Protein AF-B1L529-F1 (afdb_monomer)

Solvent-accessible surface area (backbone atoms only — not comparable to full-atom values): 4258 Å² total; per-residue (Å²): 141,85,76,86,89,76,71,55,43,83,44,55,41,81,85,79,61,50,80,42,82,39,59,63,86,65,48,70,73,41,78,46,75,33,93,86,77,72,48,52,25,22,32,36,73,56,96,87,39,84,43,63,42,74,42,76,69,72,71,94,67,88,67,131

Organism: Korarchaeum cryptofilum (strain OPF8) (NCBI:txid374847)

Secondary structure (DSSP, 8-state):
-------EEEEE-TTT--EEEEETTPPTT-EEE-TTT--EEEEEEETTEEEEEE-----S-S--

Foldseek 3Di:
DDDDDFPWDWAADPPPRDIDTHGPPADFQDWDADPPPRFIWTWHDDPNDTYIDGPPPPPPPPDD

Structure (mmCIF, N/CA/C/O backbone):
data_AF-B1L529-F1
#
_entry.id   AF-B1L529-F1
#
loop_
_atom_site.group_PDB
_atom_site.id
_atom_site.type_symbol
_atom_site.label_atom_id
_atom_site.label_alt_id
_atom_site.label_comp_id
_atom_site.label_asym_id
_atom_site.label_entity_id
_atom_site.label_seq_id
_atom_site.pdbx_PDB_ins_code
_atom_site.Cartn_x
_atom_site.Cartn_y
_atom_site.Cartn_z
_atom_site.occupancy
_atom_site.B_iso_or_equiv
_atom_site.auth_seq_id
_atom_site.auth_comp_id
_atom_site.auth_asym_id
_atom_site.auth_atom_id
_atom_site.pdbx_PDB_model_num
ATOM 1 N N . MET A 1 1 ? -11.712 -23.010 15.149 1.00 47.72 1 MET A N 1
ATOM 2 C CA . MET A 1 1 ? -11.153 -23.352 1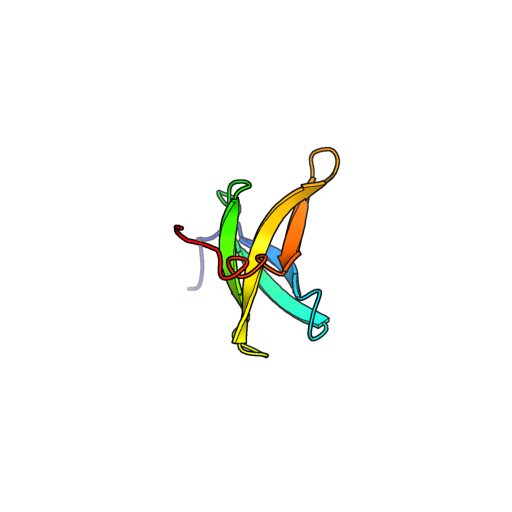3.825 1.00 47.72 1 MET A CA 1
ATOM 3 C C . MET A 1 1 ? -11.999 -22.571 12.831 1.00 47.72 1 MET A C 1
ATOM 5 O O . MET A 1 1 ? -13.162 -22.907 12.723 1.00 47.72 1 MET A O 1
ATOM 9 N N . PHE A 1 2 ? -11.646 -21.466 12.195 1.00 43.47 2 PHE A N 1
ATOM 10 C CA . PHE A 1 2 ? -10.444 -20.684 11.881 1.00 43.47 2 PHE A CA 1
ATOM 11 C C . PHE A 1 2 ? -11.003 -19.242 11.688 1.00 43.47 2 PHE A C 1
ATOM 13 O O . PHE A 1 2 ? -12.179 -19.116 11.373 1.00 43.47 2 PHE A O 1
ATOM 20 N N . ALA A 1 3 ? -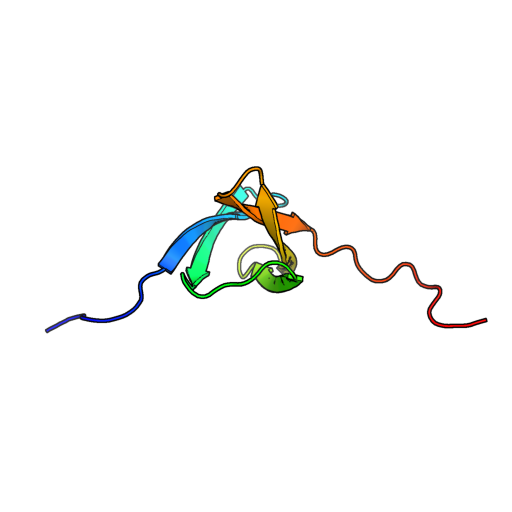10.350 -18.110 11.888 1.00 52.53 3 ALA A N 1
ATOM 21 C CA . ALA A 1 3 ? -8.970 -17.758 12.106 1.00 52.53 3 ALA A CA 1
ATOM 22 C C . ALA A 1 3 ? -8.988 -16.535 13.042 1.00 52.53 3 ALA A C 1
ATOM 24 O O . ALA A 1 3 ? -9.740 -15.588 12.824 1.00 52.53 3 ALA A O 1
ATOM 25 N N . SER A 1 4 ? -8.178 -16.553 14.097 1.00 59.94 4 SER A N 1
ATOM 26 C CA . SER A 1 4 ? -7.575 -15.290 14.513 1.00 59.94 4 SER A CA 1
ATOM 27 C C . SER A 1 4 ? -6.664 -14.830 13.363 1.00 59.94 4 SER A C 1
ATOM 29 O O . SER A 1 4 ? -6.197 -15.685 12.614 1.00 59.94 4 SER A O 1
ATOM 31 N N . LEU A 1 5 ? -6.320 -13.542 13.334 1.00 52.03 5 LEU A N 1
ATOM 32 C CA . LEU A 1 5 ? -5.068 -12.983 12.790 1.00 52.03 5 LEU A CA 1
ATOM 33 C C . LEU A 1 5 ? -5.164 -12.264 11.436 1.00 52.03 5 LEU A C 1
ATOM 35 O O . LEU A 1 5 ? -5.463 -12.863 10.410 1.00 52.03 5 LEU A O 1
ATOM 39 N N . GLY A 1 6 ? -4.787 -10.985 11.491 1.00 52.41 6 GLY A N 1
ATOM 40 C CA . GLY A 1 6 ? -4.577 -10.082 10.366 1.00 52.41 6 GLY A CA 1
ATOM 41 C C . GLY A 1 6 ? -5.572 -8.937 10.417 1.00 52.41 6 GLY A C 1
ATOM 42 O O . GLY A 1 6 ? -6.686 -9.073 9.922 1.00 52.41 6 GLY A O 1
ATOM 43 N N . ALA A 1 7 ? -5.216 -7.824 11.057 1.00 62.34 7 ALA A N 1
ATOM 44 C CA . ALA A 1 7 ? -5.910 -6.584 10.760 1.00 62.34 7 ALA A CA 1
ATOM 45 C C . ALA A 1 7 ? -5.458 -6.212 9.338 1.00 62.34 7 ALA A C 1
ATOM 47 O O . ALA A 1 7 ? -4.349 -5.772 9.110 1.00 62.34 7 ALA A O 1
ATOM 48 N N . ASN A 1 8 ? -6.261 -6.533 8.336 1.00 77.62 8 ASN A N 1
ATOM 49 C CA . ASN A 1 8 ? -5.962 -6.178 6.954 1.00 77.62 8 ASN A CA 1
ATOM 50 C C . ASN A 1 8 ? -7.058 -5.201 6.536 1.00 77.62 8 ASN A C 1
ATOM 52 O O . ASN A 1 8 ? -8.237 -5.460 6.797 1.00 77.62 8 ASN A O 1
ATOM 56 N N . MET A 1 9 ? -6.697 -4.068 5.938 1.00 86.19 9 MET A N 1
ATOM 57 C CA . MET A 1 9 ? -7.677 -3.183 5.319 1.00 86.19 9 MET A CA 1
ATOM 58 C C . MET A 1 9 ? -7.916 -3.582 3.861 1.00 86.19 9 MET A C 1
ATOM 60 O O . MET A 1 9 ? -7.023 -4.071 3.173 1.00 86.19 9 MET A O 1
ATOM 64 N N . GLU A 1 10 ? -9.131 -3.349 3.375 1.00 89.12 10 GLU A N 1
ATOM 65 C CA . GLU A 1 10 ? -9.466 -3.542 1.968 1.00 89.12 10 GLU A CA 1
ATOM 66 C C . GLU A 1 10 ? -9.246 -2.238 1.198 1.00 89.12 10 GLU A C 1
ATOM 68 O O . GLU A 1 10 ? -9.859 -1.210 1.499 1.00 89.12 10 GLU A O 1
ATOM 73 N N . ALA A 1 11 ? -8.412 -2.291 0.164 1.00 90.38 11 ALA A N 1
ATOM 74 C CA . ALA A 1 11 ? -8.202 -1.191 -0.769 1.00 90.38 11 ALA A CA 1
ATOM 75 C C . ALA A 1 11 ? -8.481 -1.650 -2.205 1.00 90.38 11 ALA A C 1
ATOM 77 O O . ALA A 1 11 ? -8.485 -2.842 -2.510 1.00 90.38 11 ALA A O 1
ATOM 78 N N . ARG A 1 12 ? -8.740 -0.709 -3.117 1.00 92.69 12 ARG A N 1
ATOM 79 C CA . ARG A 1 12 ? -8.946 -1.023 -4.539 1.00 92.69 12 ARG A CA 1
ATOM 80 C C . ARG A 1 12 ? -7.723 -0.648 -5.351 1.00 92.69 12 ARG A C 1
ATOM 82 O O . ARG A 1 12 ? -7.182 0.441 -5.180 1.00 92.69 12 ARG A O 1
ATOM 89 N N . CYS A 1 13 ? -7.345 -1.516 -6.283 1.00 93.69 13 CYS A N 1
ATOM 90 C CA . CYS A 1 13 ? -6.322 -1.201 -7.265 1.00 93.69 13 CYS A CA 1
ATOM 91 C C . CYS A 1 13 ? -6.812 -0.028 -8.129 1.00 93.69 13 CYS A C 1
ATOM 93 O O . CYS A 1 13 ? -7.840 -0.173 -8.799 1.00 93.69 13 CYS A O 1
ATOM 95 N N . PRO A 1 14 ? -6.083 1.098 -8.189 1.00 92.19 14 PRO A N 1
ATOM 96 C CA . PRO A 1 14 ? -6.446 2.223 -9.049 1.00 92.19 14 PRO A CA 1
ATOM 97 C C . PRO A 1 14 ? -6.292 1.911 -10.550 1.00 92.19 14 PRO A C 1
ATOM 99 O O . PRO A 1 14 ? -6.783 2.676 -11.374 1.00 92.19 14 PRO A O 1
ATOM 102 N N . ILE A 1 15 ? -5.641 0.795 -10.910 1.00 93.75 15 ILE A N 1
ATOM 103 C CA . ILE A 1 15 ? -5.355 0.399 -12.299 1.00 93.75 15 ILE A CA 1
ATOM 104 C C . ILE A 1 15 ? -6.446 -0.508 -12.873 1.00 93.75 15 ILE A C 1
ATOM 106 O O . ILE A 1 15 ? -6.997 -0.230 -13.933 1.00 93.75 15 ILE A O 1
ATOM 110 N N . CYS A 1 16 ? -6.769 -1.603 -12.179 1.00 95.31 16 CYS A N 1
ATOM 111 C CA . CYS A 1 16 ? -7.734 -2.600 -12.660 1.00 95.31 16 CYS A CA 1
ATOM 112 C C . CYS A 1 16 ? -9.051 -2.634 -11.872 1.00 95.31 16 CYS A C 1
ATOM 114 O O . CYS A 1 16 ? -10.003 -3.277 -12.308 1.00 95.31 16 CYS A O 1
ATOM 116 N N . GLY A 1 17 ? -9.124 -1.959 -10.720 1.00 93.94 17 GLY A N 1
ATOM 117 C CA . GLY A 1 17 ? -10.312 -1.928 -9.865 1.00 93.94 17 GLY A CA 1
ATOM 118 C C . GLY A 1 17 ? -10.501 -3.144 -8.951 1.00 93.94 17 GLY A C 1
ATOM 119 O O . GLY A 1 17 ? -11.469 -3.163 -8.191 1.00 93.94 17 GLY A O 1
ATOM 120 N N . SER A 1 18 ? -9.606 -4.136 -8.992 1.00 94.06 18 SER A N 1
ATOM 121 C CA . SER A 1 18 ? -9.654 -5.309 -8.108 1.00 94.06 18 SER A CA 1
ATOM 122 C C . SER A 1 18 ? -9.454 -4.928 -6.638 1.00 94.06 18 SER A C 1
ATOM 124 O O . SER A 1 18 ? -8.720 -3.989 -6.334 1.00 94.06 18 SER A O 1
ATOM 126 N N . THR A 1 19 ? -10.095 -5.655 -5.723 1.00 92.69 19 THR A N 1
ATOM 127 C CA . THR A 1 19 ? -9.884 -5.505 -4.274 1.00 92.69 19 THR A CA 1
ATOM 128 C C . THR A 1 19 ? -8.569 -6.168 -3.861 1.00 92.69 19 THR A C 1
ATOM 130 O O . THR A 1 19 ? -8.287 -7.282 -4.301 1.00 92.69 19 THR A O 1
ATOM 133 N N . LEU A 1 20 ? -7.782 -5.494 -3.021 1.00 90.31 20 LEU A N 1
ATOM 134 C CA . LEU A 1 20 ? -6.556 -6.001 -2.405 1.00 90.31 20 LEU A CA 1
ATOM 135 C C . LEU A 1 20 ? -6.661 -5.919 -0.887 1.00 90.31 20 LEU A C 1
ATOM 137 O O . LEU A 1 20 ? -7.218 -4.961 -0.346 1.00 90.31 20 LEU A O 1
ATOM 141 N N . GLU A 1 21 ? -6.069 -6.904 -0.224 1.00 90.31 21 GLU A N 1
ATOM 142 C CA . GLU A 1 21 ? -5.836 -6.887 1.215 1.00 90.31 21 GLU A CA 1
ATOM 143 C C . GLU A 1 21 ? -4.498 -6.195 1.485 1.00 90.31 21 GLU A C 1
ATOM 145 O O . GLU A 1 21 ? -3.444 -6.659 1.050 1.00 90.31 21 GLU A O 1
ATOM 150 N N . VAL A 1 22 ? -4.553 -5.064 2.181 1.00 88.88 22 VAL A N 1
ATOM 151 C CA . VAL A 1 22 ? -3.390 -4.279 2.604 1.00 88.88 22 VAL A CA 1
ATOM 152 C C . VAL A 1 22 ? -3.204 -4.493 4.108 1.00 88.88 22 VAL A C 1
ATOM 154 O O . VAL A 1 22 ? -4.191 -4.392 4.840 1.00 88.88 22 VAL A O 1
ATOM 157 N N . PRO A 1 23 ? -1.993 -4.796 4.602 1.00 88.44 23 PRO A N 1
ATOM 158 C CA . PRO A 1 23 ? -1.770 -4.961 6.039 1.00 88.44 23 PRO A CA 1
ATOM 159 C C . PRO A 1 23 ? -2.093 -3.665 6.804 1.00 88.44 23 PRO A C 1
ATOM 161 O O . PRO A 1 23 ? -1.854 -2.571 6.300 1.00 88.44 23 PRO A O 1
ATOM 164 N N . ASP A 1 24 ? -2.649 -3.754 8.015 1.00 86.50 24 ASP A N 1
ATOM 165 C CA . ASP A 1 24 ? -2.967 -2.569 8.832 1.00 86.50 24 ASP A CA 1
ATOM 166 C C . ASP A 1 24 ? -1.729 -1.798 9.293 1.00 86.50 24 ASP A C 1
ATOM 168 O O . ASP A 1 24 ? -1.799 -0.585 9.487 1.00 86.50 24 ASP A O 1
ATOM 172 N N . ASP A 1 25 ? -0.604 -2.498 9.435 1.00 88.12 25 ASP A N 1
ATOM 173 C CA . ASP A 1 25 ? 0.703 -1.918 9.754 1.00 88.12 25 ASP A CA 1
ATOM 174 C C . ASP A 1 25 ? 1.404 -1.322 8.513 1.00 88.12 25 ASP A C 1
ATOM 176 O O . ASP A 1 25 ? 2.541 -0.864 8.606 1.00 88.12 25 ASP A O 1
ATOM 180 N N . ALA A 1 26 ? 0.740 -1.306 7.345 1.00 89.44 26 ALA A N 1
ATOM 181 C CA . ALA A 1 26 ? 1.282 -0.709 6.127 1.00 89.44 26 ALA A CA 1
ATOM 182 C C . ALA A 1 26 ? 1.587 0.779 6.329 1.00 89.44 26 ALA A C 1
ATOM 184 O O . ALA A 1 26 ? 0.731 1.581 6.726 1.00 89.44 26 ALA A O 1
ATOM 185 N N . ILE A 1 27 ? 2.810 1.168 5.980 1.00 91.31 27 ILE A N 1
ATOM 186 C CA . ILE A 1 27 ? 3.279 2.550 6.080 1.00 91.31 27 ILE A CA 1
ATOM 187 C C . ILE A 1 27 ? 3.316 3.230 4.705 1.00 91.31 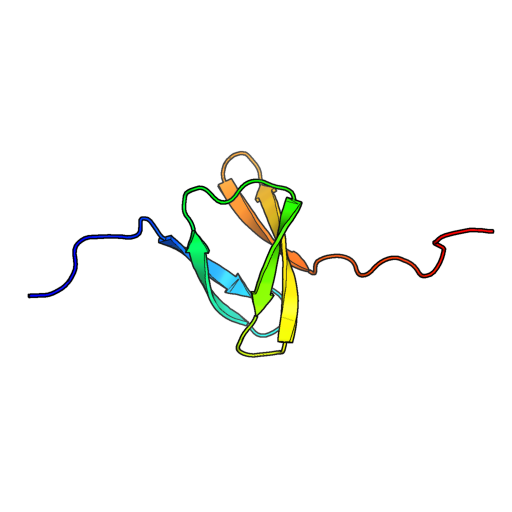27 ILE A C 1
ATOM 189 O O . ILE A 1 27 ? 3.555 2.574 3.691 1.00 91.31 27 ILE A O 1
ATOM 193 N N . PRO A 1 28 ? 3.128 4.561 4.634 1.00 92.31 28 PRO A N 1
ATOM 194 C CA . PRO A 1 28 ? 3.310 5.302 3.391 1.00 92.31 28 PRO A CA 1
ATOM 195 C C . PRO A 1 28 ? 4.704 5.067 2.784 1.00 92.31 28 PRO A C 1
ATOM 197 O O . PRO A 1 28 ? 5.710 5.193 3.481 1.00 92.31 28 PRO A O 1
ATOM 200 N N . GLY A 1 29 ? 4.756 4.761 1.488 1.00 91.69 29 GLY A N 1
ATOM 201 C CA . GLY A 1 29 ? 5.958 4.367 0.748 1.00 91.69 29 GLY A CA 1
ATOM 202 C C . GLY A 1 29 ? 6.151 2.853 0.614 1.00 91.69 29 GLY A C 1
ATOM 203 O O . GLY A 1 29 ? 7.026 2.423 -0.134 1.00 91.69 29 GLY A O 1
ATOM 204 N N . GLU A 1 30 ? 5.357 2.032 1.308 1.00 92.06 30 GLU A N 1
ATOM 205 C CA . GLU A 1 30 ? 5.379 0.580 1.121 1.00 92.06 30 GLU A CA 1
ATOM 206 C C . GLU A 1 30 ? 4.833 0.191 -0.260 1.00 92.06 30 GLU A C 1
ATOM 208 O O . GLU A 1 30 ? 3.890 0.802 -0.765 1.00 92.06 30 GLU A O 1
ATOM 213 N N . LEU A 1 31 ? 5.433 -0.831 -0.874 1.00 92.00 31 LEU A N 1
ATOM 214 C CA . LEU A 1 31 ? 5.075 -1.306 -2.206 1.00 92.00 31 LEU A CA 1
ATOM 215 C C . LEU A 1 31 ? 4.263 -2.601 -2.121 1.00 92.00 31 LEU A C 1
ATOM 217 O O . LEU A 1 31 ? 4.695 -3.572 -1.501 1.00 92.00 31 LEU A O 1
ATOM 221 N N . ILE A 1 32 ? 3.113 -2.622 -2.790 1.00 91.75 32 ILE A N 1
ATOM 222 C CA . ILE A 1 32 ? 2.161 -3.734 -2.824 1.00 91.75 32 ILE A CA 1
ATOM 223 C C . ILE A 1 32 ? 1.918 -4.132 -4.276 1.00 91.75 32 ILE A C 1
ATOM 225 O O . ILE A 1 32 ? 1.564 -3.303 -5.110 1.00 91.75 32 ILE A O 1
ATOM 229 N N . ASP A 1 33 ? 2.083 -5.414 -4.585 1.00 92.75 33 ASP A N 1
ATOM 230 C CA . ASP A 1 33 ? 1.780 -5.945 -5.912 1.00 92.75 33 ASP A CA 1
ATOM 231 C C . ASP A 1 33 ? 0.285 -6.242 -6.058 1.00 92.75 33 ASP A C 1
ATOM 233 O O . ASP A 1 33 ? -0.352 -6.819 -5.171 1.00 92.75 33 ASP A O 1
ATOM 237 N N . CYS A 1 34 ? -0.290 -5.872 -7.199 1.00 92.94 34 CYS A N 1
ATOM 238 C CA . CYS A 1 34 ? -1.636 -6.292 -7.538 1.00 92.94 34 CYS A CA 1
ATOM 239 C C . CYS A 1 34 ? -1.633 -7.663 -8.215 1.00 92.94 34 CYS A C 1
ATOM 241 O O . CYS A 1 34 ? -1.482 -7.752 -9.432 1.00 92.94 34 CYS A O 1
ATOM 243 N N . ASN A 1 35 ? -2.001 -8.713 -7.476 1.00 90.94 35 ASN A N 1
ATOM 244 C CA . ASN A 1 35 ? -2.143 -10.073 -8.018 1.00 90.94 35 ASN A CA 1
ATOM 245 C C . ASN A 1 35 ? -3.131 -10.213 -9.196 1.00 90.94 35 ASN A C 1
ATOM 247 O O . ASN A 1 35 ? -3.166 -11.260 -9.839 1.00 90.94 35 ASN A O 1
ATOM 251 N N . SER A 1 36 ? -3.957 -9.197 -9.470 1.00 94.50 36 SER A N 1
ATOM 252 C CA . SER A 1 36 ? -4.932 -9.219 -10.563 1.00 94.50 36 SER A CA 1
ATOM 253 C C . SER A 1 36 ? -4.401 -8.652 -11.881 1.00 94.50 36 SER A C 1
ATOM 255 O O . SER A 1 36 ? -4.778 -9.163 -12.932 1.00 94.50 36 SER A O 1
ATOM 257 N N . CYS A 1 37 ? -3.593 -7.587 -11.859 1.00 94.19 37 CYS A N 1
ATOM 258 C CA . CYS A 1 37 ? -3.077 -6.946 -13.078 1.00 94.19 37 CYS A CA 1
ATOM 259 C C . CYS A 1 37 ? -1.548 -6.844 -13.136 1.00 94.19 37 CYS A C 1
ATOM 261 O O . CYS A 1 37 ? -1.022 -6.431 -14.165 1.00 94.19 37 CYS A O 1
ATOM 263 N N . GLY A 1 38 ? -0.846 -7.215 -12.063 1.00 91.88 38 GLY A N 1
ATOM 264 C CA . GLY A 1 38 ? 0.609 -7.120 -11.933 1.00 91.88 38 GLY A CA 1
ATOM 265 C C . GLY A 1 38 ? 1.132 -5.691 -11.775 1.00 91.88 38 GLY A C 1
ATOM 266 O O . GLY A 1 38 ? 2.316 -5.452 -11.983 1.00 91.88 38 GLY A O 1
ATOM 267 N N . ALA A 1 39 ? 0.261 -4.721 -11.475 1.00 92.06 39 ALA A N 1
ATOM 268 C CA . ALA A 1 39 ? 0.698 -3.359 -11.201 1.00 92.06 39 ALA A CA 1
ATOM 269 C C . ALA A 1 39 ? 1.362 -3.284 -9.825 1.00 92.06 39 ALA A C 1
ATOM 271 O O . ALA A 1 39 ? 0.810 -3.782 -8.842 1.00 92.06 39 ALA A O 1
ATOM 272 N N . LEU A 1 40 ? 2.496 -2.590 -9.758 1.00 93.00 40 LEU A N 1
ATOM 273 C CA . LEU A 1 40 ? 3.122 -2.221 -8.499 1.00 93.00 40 LEU A CA 1
ATOM 274 C C . LEU A 1 40 ? 2.418 -0.977 -7.954 1.00 93.00 40 LEU A C 1
ATOM 276 O O . LEU A 1 40 ? 2.315 0.042 -8.639 1.00 93.00 40 LEU A O 1
ATOM 280 N N . LEU A 1 41 ? 1.893 -1.069 -6.740 1.00 93.50 41 LEU A N 1
ATOM 281 C CA . LEU A 1 41 ? 1.167 -0.003 -6.062 1.00 93.50 41 LEU A CA 1
ATOM 282 C C . LEU A 1 41 ? 1.988 0.492 -4.878 1.00 93.50 41 LEU A C 1
ATOM 284 O O . LEU A 1 41 ? 2.669 -0.289 -4.227 1.00 93.50 41 LEU A O 1
ATOM 288 N N . GLU A 1 42 ? 1.911 1.780 -4.585 1.00 93.69 42 GLU A N 1
ATOM 289 C CA . GLU A 1 42 ? 2.522 2.376 -3.405 1.00 93.69 42 GLU A CA 1
ATOM 290 C C . GLU A 1 42 ? 1.429 2.806 -2.426 1.00 93.69 42 GLU A C 1
ATOM 292 O O . GLU A 1 42 ? 0.435 3.443 -2.801 1.00 93.69 42 GLU A O 1
ATOM 297 N N . VAL A 1 43 ? 1.631 2.462 -1.160 1.00 93.75 43 VAL A N 1
ATOM 298 C CA . VAL A 1 43 ? 0.828 2.934 -0.038 1.00 93.75 43 VAL A CA 1
ATOM 299 C C . VAL A 1 43 ? 1.120 4.414 0.175 1.00 93.75 43 VAL A C 1
ATOM 301 O O . VAL A 1 43 ? 2.271 4.823 0.287 1.00 93.75 43 VAL A O 1
ATOM 304 N N . PHE A 1 44 ? 0.093 5.247 0.277 1.00 92.50 44 PHE A N 1
ATOM 305 C CA . PHE A 1 44 ? 0.255 6.656 0.620 1.00 92.50 44 PHE A CA 1
ATOM 306 C C . PHE A 1 44 ? -0.807 7.098 1.624 1.00 92.50 44 PHE A C 1
ATOM 308 O O . PHE A 1 44 ? -1.844 6.457 1.792 1.00 92.50 44 PHE A O 1
ATOM 315 N N . ASN A 1 45 ? -0.527 8.198 2.319 1.00 91.31 45 ASN A N 1
ATOM 316 C CA . ASN A 1 45 ? -1.481 8.806 3.233 1.00 91.31 45 ASN A CA 1
ATOM 317 C C . ASN A 1 45 ? -2.302 9.871 2.492 1.00 91.31 45 ASN A C 1
ATOM 319 O O . ASN A 1 45 ? -1.742 10.849 1.997 1.00 91.31 45 ASN A O 1
ATOM 323 N N . ASP A 1 46 ? -3.615 9.682 2.441 1.00 89.69 46 ASP A N 1
ATOM 324 C CA . ASP A 1 46 ? -4.595 10.647 1.953 1.00 89.69 46 ASP A CA 1
ATOM 325 C C . ASP A 1 46 ? -5.355 11.234 3.151 1.00 89.69 46 ASP A C 1
ATOM 327 O O . ASP A 1 46 ? -6.218 10.584 3.737 1.00 89.69 46 ASP A O 1
ATOM 331 N N . ASN A 1 47 ? -4.997 12.451 3.577 1.00 90.50 47 ASN A N 1
ATOM 332 C CA . ASN A 1 47 ? -5.663 13.165 4.680 1.00 90.50 47 ASN A CA 1
ATOM 333 C C . ASN A 1 47 ? -5.862 12.343 5.977 1.00 90.50 47 ASN A C 1
ATOM 335 O O . ASN A 1 47 ? -6.859 12.497 6.685 1.00 90.50 47 ASN A O 1
ATOM 339 N N . GLY A 1 48 ? -4.899 11.489 6.323 1.00 85.25 48 GLY A N 1
ATOM 340 C CA . GLY A 1 48 ? -4.943 10.633 7.510 1.00 85.25 48 GLY A CA 1
ATOM 341 C C . GLY A 1 48 ? -5.473 9.219 7.263 1.00 85.25 48 GLY A C 1
ATOM 342 O O . GLY A 1 48 ? -5.422 8.407 8.183 1.00 85.25 48 GLY A O 1
ATOM 343 N N . ALA A 1 49 ? -5.929 8.900 6.050 1.00 86.88 49 ALA A N 1
ATOM 344 C CA . ALA A 1 49 ? -6.328 7.556 5.644 1.00 86.88 49 ALA A CA 1
ATOM 345 C C . ALA A 1 49 ? -5.265 6.909 4.747 1.00 86.88 49 ALA A C 1
ATOM 347 O O . ALA A 1 49 ? -4.617 7.578 3.946 1.00 86.88 49 ALA A O 1
ATOM 348 N N . ILE A 1 50 ? -5.087 5.596 4.863 1.00 88.31 50 ILE A N 1
ATOM 349 C CA . ILE A 1 50 ? -4.222 4.841 3.954 1.00 88.31 50 ILE A CA 1
ATOM 350 C C . ILE A 1 50 ? -4.946 4.627 2.620 1.00 88.31 50 ILE A C 1
ATOM 352 O O . ILE A 1 50 ? -6.131 4.298 2.587 1.00 88.31 50 ILE A O 1
ATOM 356 N N . SER A 1 51 ? -4.240 4.854 1.515 1.00 91.50 51 SER A N 1
ATOM 357 C CA . SER A 1 51 ? -4.724 4.678 0.144 1.00 91.50 51 SER A CA 1
ATOM 358 C C . SER A 1 51 ? -3.622 4.116 -0.757 1.00 91.50 51 SER A C 1
ATOM 360 O O . SER A 1 51 ? -2.447 4.132 -0.397 1.00 91.50 51 SER A O 1
ATOM 362 N N . LEU A 1 52 ? -4.004 3.608 -1.933 1.00 93.12 52 LEU A N 1
ATOM 363 C CA . LEU A 1 52 ? -3.084 3.027 -2.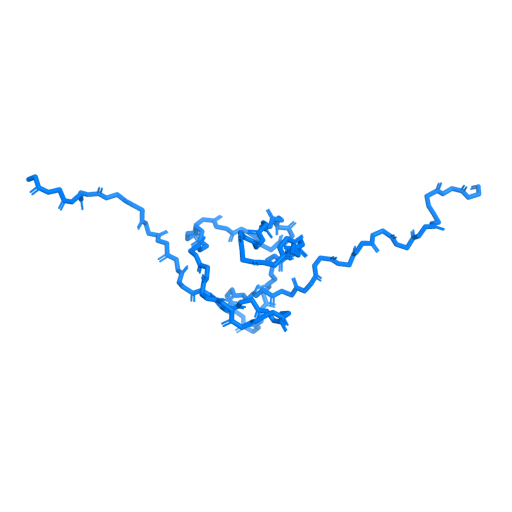915 1.00 93.12 52 LEU A CA 1
ATOM 364 C C . LEU A 1 52 ? -3.002 3.894 -4.169 1.00 93.12 52 LEU A C 1
ATOM 366 O O . LEU A 1 52 ? -4.030 4.284 -4.729 1.00 93.12 52 LEU A O 1
ATOM 370 N N . ARG A 1 53 ? -1.783 4.163 -4.633 1.00 92.25 53 ARG A N 1
ATOM 371 C CA . ARG A 1 53 ? -1.503 4.787 -5.935 1.00 92.25 53 ARG A CA 1
ATOM 372 C C . ARG A 1 53 ? -0.623 3.868 -6.769 1.00 92.25 53 ARG A C 1
ATOM 374 O O . ARG A 1 53 ? -0.024 2.950 -6.227 1.00 92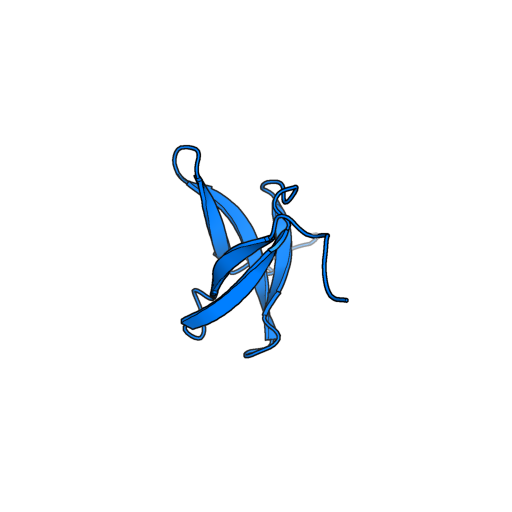.25 53 ARG A O 1
ATOM 381 N N . GLU A 1 54 ? -0.546 4.091 -8.077 1.00 92.44 54 GLU A N 1
ATOM 382 C CA . GLU A 1 54 ? 0.485 3.430 -8.883 1.00 92.44 54 GLU A CA 1
ATOM 383 C C . GLU A 1 54 ? 1.854 3.797 -8.307 1.00 92.44 54 GLU A C 1
ATOM 385 O O . GLU A 1 54 ? 2.141 4.985 -8.121 1.00 92.44 54 GLU A O 1
ATOM 390 N N . ALA A 1 55 ? 2.674 2.797 -7.980 1.00 89.75 55 ALA A N 1
ATOM 391 C CA . ALA A 1 55 ? 4.062 3.053 -7.656 1.00 89.75 55 ALA A CA 1
ATOM 392 C C . ALA A 1 55 ? 4.687 3.585 -8.939 1.00 89.75 55 ALA A C 1
ATOM 394 O O . ALA A 1 55 ? 4.806 2.850 -9.919 1.00 89.75 55 ALA A O 1
ATOM 395 N N . GLY A 1 56 ? 5.009 4.879 -8.947 1.00 71.38 56 GLY A N 1
ATOM 396 C CA . GLY A 1 56 ? 5.682 5.506 -10.067 1.00 71.38 56 GLY A CA 1
ATOM 397 C C . GLY A 1 56 ? 6.963 4.733 -10.303 1.00 71.38 56 GLY A C 1
ATOM 398 O O . GLY A 1 56 ? 7.910 4.858 -9.526 1.00 71.38 56 GLY A O 1
ATOM 399 N N . GLY A 1 57 ? 6.957 3.888 -11.336 1.00 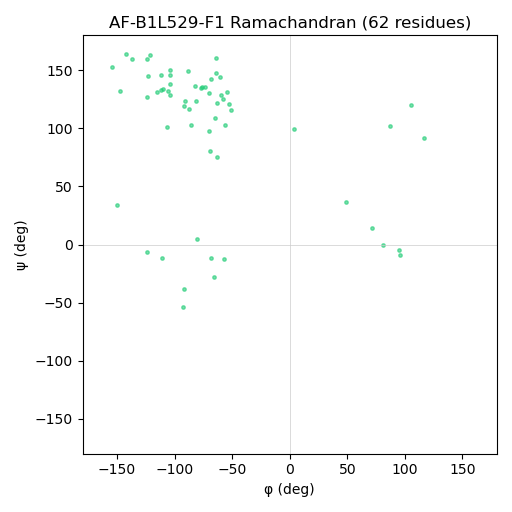59.25 57 GLY A N 1
ATOM 400 C CA . GLY A 1 57 ? 8.160 3.261 -11.830 1.00 59.25 57 GLY A CA 1
ATOM 401 C C . GLY A 1 57 ? 9.128 4.401 -12.039 1.00 59.25 57 GLY A C 1
ATOM 402 O O . GLY A 1 57 ? 8.808 5.338 -12.767 1.00 59.25 57 GLY A O 1
ATOM 403 N N . VAL A 1 58 ? 10.213 4.380 -11.271 1.00 57.62 58 VAL A N 1
ATOM 404 C CA . VAL A 1 58 ? 11.514 4.896 -11.668 1.00 57.62 58 VAL A CA 1
ATOM 405 C C . VAL A 1 58 ? 11.423 5.535 -13.050 1.00 57.62 58 VAL A C 1
ATOM 407 O O . VAL A 1 58 ? 11.360 4.843 -14.065 1.00 57.62 58 VAL A O 1
ATOM 410 N N . LEU A 1 59 ? 11.312 6.866 -13.087 1.00 52.41 59 LEU A N 1
ATOM 411 C CA . LEU A 1 59 ? 11.695 7.578 -14.294 1.00 52.41 59 LEU A CA 1
ATOM 412 C C . LEU A 1 59 ? 13.104 7.075 -14.572 1.00 52.41 59 LEU A C 1
ATOM 414 O O . LEU A 1 59 ? 13.940 7.117 -13.668 1.00 52.41 59 LEU A O 1
ATOM 418 N N . GLU A 1 60 ? 13.301 6.473 -15.740 1.00 50.69 60 GLU A N 1
ATOM 419 C CA . GLU A 1 60 ? 14.577 5.930 -16.191 1.00 50.69 60 GLU A CA 1
ATOM 420 C C . GLU A 1 60 ? 15.596 7.069 -16.319 1.00 50.69 60 GLU A C 1
ATOM 422 O O . GLU A 1 60 ? 15.876 7.563 -17.400 1.00 50.69 60 GLU A O 1
ATOM 427 N N . ASP A 1 61 ? 16.075 7.527 -15.170 1.00 57.41 61 ASP A N 1
ATOM 428 C CA . ASP A 1 61 ? 17.074 8.565 -14.962 1.00 57.41 61 ASP A CA 1
ATOM 429 C C . ASP A 1 61 ? 17.824 8.244 -13.653 1.00 57.41 61 ASP A C 1
ATOM 431 O O . ASP A 1 61 ? 18.217 9.111 -12.875 1.00 57.41 61 ASP A O 1
ATOM 435 N N . TRP A 1 62 ? 18.001 6.946 -13.357 1.00 69.25 62 TRP A N 1
ATOM 436 C CA . TRP A 1 62 ? 19.031 6.511 -12.412 1.00 69.25 62 TRP A CA 1
ATOM 437 C C . TRP A 1 62 ? 20.399 6.755 -13.050 1.00 69.25 62 TRP A C 1
ATOM 439 O O . TRP A 1 62 ? 21.021 5.829 -13.567 1.00 69.25 62 TRP A O 1
ATOM 449 N N . GLY A 1 63 ?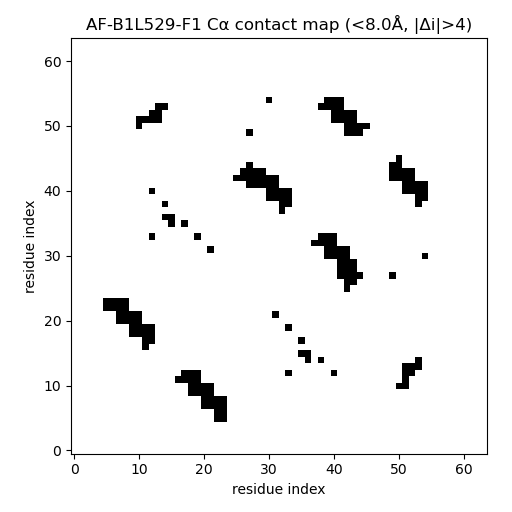 20.857 8.001 -12.979 1.00 60.94 63 GLY A N 1
ATOM 450 C CA . GLY A 1 63 ? 22.228 8.396 -13.273 1.00 60.94 63 GLY A CA 1
ATOM 451 C C . GLY A 1 63 ? 22.504 8.703 -14.741 1.00 60.94 63 GLY A C 1
ATOM 452 O O . GLY A 1 63 ? 22.789 7.806 -15.534 1.00 60.94 63 GLY A O 1
ATOM 453 N N . GLU A 1 64 ? 22.567 9.997 -15.044 1.00 52.06 64 GLU A N 1
ATOM 454 C CA . GLU A 1 64 ? 23.792 10.528 -15.660 1.00 52.06 64 GLU A CA 1
ATOM 455 C C . GLU A 1 64 ? 24.908 10.667 -14.612 1.00 52.06 64 GLU A C 1
ATOM 457 O O . GLU A 1 64 ? 24.601 11.001 -13.440 1.00 52.06 64 GLU A O 1
#

Mean predicted aligned error: 7.89 Å

Nearest PDB structures (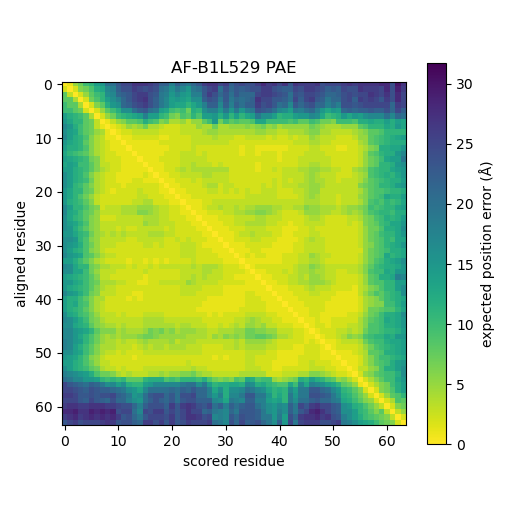foldseek):
  6ot3-assembly1_P  TM=3.036E-01  e=9.724E+00  Escherichia coli

InterPro domains:
  IPR005906 Lysine biosynthesis protein LysW [NF041070] (9-64)
  IPR005906 Lysine biosynthesis protein LysW [PF21344] (11-55)
  IPR005906 Lysine biosynthesis protein LysW [PTHR40393] (9-64)
  IPR005906 Lysine biosynthesis protein LysW [cd13946] (11-64)

Radius of gyration: 13.85 Å; Cα contacts (8 Å, |Δi|>4): 97; chains: 1; bounding box: 35×36×31 Å

pLDDT: mean 82.39, std 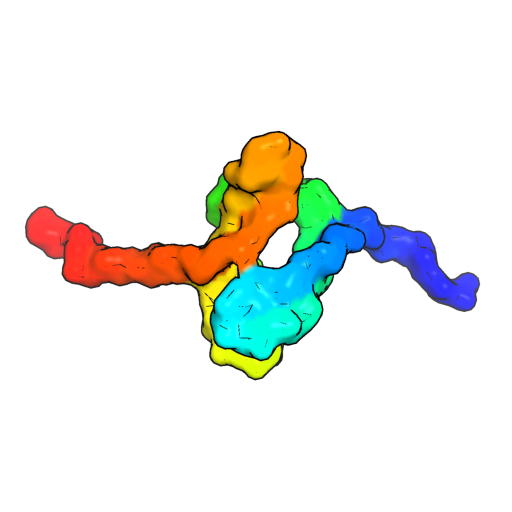15.68, range [43.47, 95.31]

Sequence (64 aa):
MFASLGANMEARCPICGSTLEVPDDAIPGELIDCNSCGALLEVFNDNGAISLREAGGVLEDWGE